Protein AF-A0A967SNT3-F1 (afdb_monomer_lite)

Sequence (147 aa):
MPDSDYGRRLPLAAQVLFGALLAGTALYVVPTLVLSGAIVTAVVAAVVWLGGTGALWYLYRRDLRWAARRLADERDAHRLYRTLIEHGAEAHVVVRSDGAVAYASPNLTALLGVDPDGLDERGGLIDLVRHADRRRALEAFARVRRS

pLDDT: mean 71.8, std 8.82, range [44.59, 85.88]

Structure (mmCIF, N/CA/C/O backbone):
data_AF-A0A967SNT3-F1
#
_entry.id   AF-A0A967SNT3-F1
#
loop_
_atom_site.group_PDB
_atom_site.id
_atom_site.type_symbol
_atom_site.label_atom_id
_atom_site.label_alt_id
_atom_site.label_comp_id
_atom_site.label_asym_id
_atom_site.label_entity_id
_atom_site.label_seq_id
_atom_site.pdbx_PDB_ins_code
_atom_site.Cartn_x
_atom_site.Cartn_y
_atom_site.Cartn_z
_atom_site.occupancy
_atom_site.B_iso_or_equiv
_atom_site.auth_seq_id
_atom_site.auth_comp_id
_atom_site.auth_asym_id
_atom_site.auth_atom_id
_atom_site.pdbx_PDB_model_num
ATOM 1 N N . MET A 1 1 ? 0.385 -17.904 3.698 1.00 44.62 1 MET A N 1
ATOM 2 C CA . MET A 1 1 ? -0.233 -17.921 2.354 1.00 44.62 1 MET A CA 1
ATOM 3 C C . MET A 1 1 ? 0.868 -17.560 1.360 1.00 44.62 1 MET A C 1
ATOM 5 O O . MET A 1 1 ? 1.606 -16.636 1.678 1.00 44.62 1 MET A O 1
ATOM 9 N N . PRO A 1 2 ? 1.093 -18.371 0.312 1.00 46.53 2 PRO A N 1
ATOM 10 C CA . PRO A 1 2 ? 2.393 -18.519 -0.347 1.00 46.53 2 PRO A CA 1
ATOM 11 C C . PRO A 1 2 ? 2.665 -17.479 -1.440 1.00 46.53 2 PRO A C 1
ATOM 13 O O . PRO A 1 2 ? 1.737 -16.916 -2.016 1.00 46.53 2 PRO A O 1
ATOM 16 N N . ASP A 1 3 ? 3.962 -17.294 -1.701 1.00 54.56 3 ASP A N 1
ATOM 17 C CA . ASP A 1 3 ? 4.591 -16.540 -2.788 1.00 54.56 3 ASP A CA 1
ATOM 18 C C . ASP A 1 3 ? 3.823 -16.596 -4.113 1.00 54.56 3 ASP A C 1
ATOM 20 O O . ASP A 1 3 ? 3.724 -17.642 -4.757 1.00 54.56 3 ASP A O 1
ATOM 24 N N . SER A 1 4 ? 3.361 -15.436 -4.577 1.00 49.38 4 SER A N 1
ATOM 25 C CA . SER A 1 4 ? 3.019 -15.225 -5.980 1.00 49.38 4 SER A CA 1
ATOM 26 C C . SER A 1 4 ? 4.153 -14.460 -6.657 1.00 49.38 4 SER A C 1
ATOM 28 O O . SER A 1 4 ? 4.062 -13.259 -6.920 1.00 49.38 4 SER A O 1
ATOM 30 N N . ASP A 1 5 ? 5.218 -15.202 -6.949 1.00 52.06 5 ASP A N 1
ATOM 31 C CA . ASP A 1 5 ? 6.308 -14.866 -7.866 1.00 52.06 5 ASP A CA 1
ATOM 32 C C . ASP A 1 5 ? 5.787 -14.833 -9.323 1.00 52.06 5 ASP A C 1
ATOM 34 O O . ASP A 1 5 ? 6.143 -15.632 -10.188 1.00 52.06 5 ASP A O 1
ATOM 38 N N . TYR A 1 6 ? 4.847 -13.919 -9.587 1.00 46.56 6 TYR A N 1
ATOM 39 C CA . TYR A 1 6 ? 4.248 -13.655 -10.901 1.00 46.56 6 TYR A CA 1
ATOM 40 C C . TYR A 1 6 ? 4.681 -12.282 -11.411 1.00 46.56 6 TYR A C 1
ATOM 42 O O . TYR A 1 6 ? 3.899 -11.434 -11.831 1.00 46.56 6 TYR A O 1
ATOM 50 N N . GLY A 1 7 ? 5.985 -12.060 -11.375 1.00 44.59 7 GLY A N 1
ATOM 51 C CA . GLY A 1 7 ? 6.622 -10.912 -11.987 1.00 44.59 7 GLY A CA 1
ATOM 52 C C . GLY A 1 7 ? 7.870 -11.377 -12.694 1.00 44.59 7 GLY A C 1
ATOM 53 O O . GLY A 1 7 ? 8.950 -10.915 -12.346 1.00 44.59 7 GLY A O 1
ATOM 54 N N . ARG A 1 8 ? 7.738 -12.291 -13.669 1.00 49.66 8 ARG A N 1
ATOM 55 C CA . ARG A 1 8 ? 8.843 -12.746 -14.526 1.00 49.66 8 ARG A CA 1
ATOM 56 C C . ARG A 1 8 ? 9.271 -11.607 -15.467 1.00 49.66 8 ARG A C 1
ATOM 58 O O . ARG A 1 8 ? 9.194 -11.701 -16.687 1.00 49.66 8 ARG A O 1
ATOM 65 N N . ARG A 1 9 ? 9.721 -10.500 -14.868 1.00 55.28 9 ARG A N 1
ATOM 66 C CA . ARG A 1 9 ? 10.696 -9.583 -15.435 1.00 55.28 9 ARG A CA 1
ATOM 67 C C . ARG A 1 9 ? 11.825 -10.492 -15.889 1.00 55.28 9 ARG A C 1
ATOM 69 O O . ARG A 1 9 ? 12.387 -11.216 -15.069 1.00 55.28 9 ARG A O 1
ATOM 76 N N . LEU A 1 10 ? 12.138 -10.501 -17.180 1.00 54.56 10 LEU A N 1
ATOM 77 C CA . LEU A 1 10 ? 13.438 -11.012 -17.597 1.00 54.56 10 LEU A CA 1
ATOM 78 C C . LEU A 1 10 ? 14.464 -10.311 -16.690 1.00 54.56 10 LEU A C 1
ATOM 80 O O . LEU A 1 10 ? 14.414 -9.078 -16.608 1.00 54.56 10 LEU A O 1
ATOM 84 N N . PRO A 1 11 ? 15.291 -11.053 -15.927 1.00 63.41 11 PRO A N 1
ATOM 85 C CA . PRO A 1 11 ? 16.209 -10.438 -14.979 1.00 63.41 11 PRO A CA 1
ATOM 86 C C . PRO A 1 11 ? 17.032 -9.395 -15.734 1.00 63.41 11 PRO A C 1
ATOM 88 O O . PRO A 1 11 ? 17.333 -9.599 -16.908 1.00 63.41 11 PRO A O 1
ATOM 91 N N . LEU A 1 12 ? 17.392 -8.272 -15.107 1.00 60.03 12 LEU A N 1
ATOM 92 C CA . LEU A 1 12 ? 18.217 -7.231 -15.749 1.00 60.03 12 LEU A CA 1
ATOM 93 C C . LEU A 1 12 ? 19.442 -7.835 -16.467 1.00 60.03 12 LEU A C 1
ATOM 95 O O . LEU A 1 12 ? 19.814 -7.392 -17.548 1.00 60.03 12 LEU A O 1
ATOM 99 N N . ALA A 1 13 ? 19.978 -8.931 -15.923 1.00 55.72 13 ALA A N 1
ATOM 100 C CA . ALA A 1 13 ? 20.997 -9.768 -16.545 1.00 55.72 13 ALA A CA 1
ATOM 101 C C . ALA A 1 13 ? 20.613 -10.317 -17.933 1.00 55.72 13 ALA A C 1
ATOM 103 O O . ALA A 1 13 ? 21.425 -10.248 -18.843 1.00 55.72 13 ALA A O 1
ATOM 104 N N . ALA A 1 14 ? 19.391 -10.815 -18.135 1.00 62.44 14 ALA A N 1
ATOM 105 C CA . ALA A 1 14 ? 18.908 -11.292 -19.431 1.00 62.44 14 ALA A CA 1
ATOM 106 C C . ALA A 1 14 ? 18.765 -10.155 -20.455 1.00 62.44 14 ALA A C 1
ATOM 108 O O . ALA A 1 14 ? 19.034 -10.368 -21.631 1.00 62.44 14 ALA A O 1
ATOM 109 N N . GLN A 1 15 ? 18.409 -8.940 -20.026 1.00 64.06 15 GLN A N 1
ATOM 110 C CA . GLN A 1 15 ? 18.361 -7.772 -20.916 1.00 64.06 15 GLN A CA 1
ATOM 111 C C . GLN A 1 15 ? 19.760 -7.312 -21.331 1.00 64.06 15 GLN A C 1
ATOM 113 O O . GLN A 1 15 ? 19.990 -7.018 -22.503 1.00 64.06 15 GLN A O 1
ATOM 118 N N . VAL A 1 16 ? 20.701 -7.292 -20.385 1.00 68.25 16 VAL A N 1
ATOM 119 C CA . VAL A 1 16 ? 22.103 -6.948 -20.648 1.00 68.25 16 VAL A CA 1
ATOM 120 C C . VAL A 1 16 ? 22.768 -8.020 -21.509 1.00 68.25 16 VAL A C 1
ATOM 122 O O . VAL A 1 16 ? 23.440 -7.678 -22.473 1.00 68.25 16 VAL A O 1
ATOM 12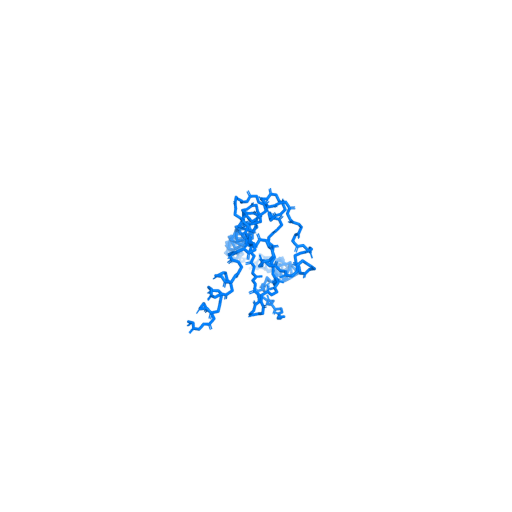5 N N . LEU A 1 17 ? 22.526 -9.304 -21.229 1.00 69.38 17 LEU A N 1
ATOM 126 C CA . LEU A 1 17 ? 23.016 -10.424 -22.037 1.00 69.38 17 LEU A CA 1
ATOM 127 C C . LEU A 1 17 ? 22.438 -10.390 -23.446 1.00 69.38 17 LEU A C 1
ATOM 129 O O . LEU A 1 17 ? 23.182 -10.572 -24.400 1.00 69.38 17 LEU A O 1
ATOM 133 N N . PHE A 1 18 ? 21.142 -10.114 -23.593 1.00 68.19 18 PHE A N 1
ATOM 134 C CA . PHE A 1 18 ? 20.519 -10.000 -24.905 1.00 68.19 18 PHE A CA 1
ATOM 135 C C . PHE A 1 18 ? 21.088 -8.808 -25.678 1.00 68.19 18 PHE A C 1
ATOM 137 O O . PHE A 1 18 ? 21.519 -8.985 -26.809 1.00 68.19 18 PHE A O 1
ATOM 144 N N . GLY A 1 19 ? 21.194 -7.628 -25.058 1.00 68.56 19 GLY A N 1
ATOM 145 C CA . GLY A 1 19 ? 21.819 -6.451 -25.668 1.00 68.56 19 GLY A CA 1
ATOM 146 C C . GLY A 1 19 ? 23.292 -6.663 -26.038 1.00 68.56 19 GLY A C 1
ATOM 147 O O . GLY A 1 19 ? 23.718 -6.236 -27.107 1.00 68.56 19 GLY A O 1
ATOM 148 N N . ALA A 1 20 ? 24.057 -7.366 -25.199 1.00 71.94 20 ALA A N 1
ATOM 149 C CA . ALA A 1 20 ? 25.466 -7.673 -25.435 1.00 71.94 20 ALA A CA 1
ATOM 150 C C . ALA A 1 20 ? 25.664 -8.729 -26.532 1.00 71.94 20 ALA A C 1
ATOM 152 O O . ALA A 1 20 ? 26.518 -8.551 -27.398 1.00 71.94 20 ALA A O 1
ATOM 153 N N . LEU A 1 21 ? 24.851 -9.793 -26.540 1.00 72.00 21 LEU A N 1
ATOM 154 C CA . LEU A 1 21 ? 24.840 -10.807 -27.599 1.00 72.00 21 LEU A CA 1
ATOM 155 C C . LEU A 1 21 ? 24.518 -10.149 -28.942 1.00 72.00 21 LEU A C 1
ATOM 157 O O . LEU A 1 21 ? 25.193 -10.373 -29.944 1.00 72.00 21 LEU A O 1
ATOM 161 N N . LEU A 1 22 ? 23.524 -9.267 -28.921 1.00 68.69 22 LEU A N 1
ATOM 162 C CA . LEU A 1 22 ? 23.089 -8.506 -30.067 1.00 68.69 22 LEU A CA 1
ATOM 163 C C . LEU A 1 22 ? 24.187 -7.553 -30.591 1.00 68.69 22 LEU A C 1
ATOM 165 O O . LEU A 1 22 ? 24.516 -7.580 -31.780 1.00 68.69 22 LEU A O 1
ATOM 169 N N . ALA A 1 23 ? 24.823 -6.774 -29.713 1.00 69.62 23 ALA A N 1
ATOM 170 C CA . ALA A 1 23 ? 25.942 -5.900 -30.071 1.00 69.62 23 ALA A CA 1
ATOM 171 C C . ALA A 1 23 ? 27.152 -6.685 -30.610 1.00 69.62 23 ALA A C 1
ATOM 173 O O . ALA A 1 23 ? 27.770 -6.271 -31.591 1.00 69.62 23 ALA A O 1
ATOM 174 N N . GLY A 1 24 ? 27.451 -7.848 -30.022 1.00 71.00 24 GLY A N 1
ATOM 175 C CA . GLY A 1 24 ? 28.510 -8.746 -30.485 1.00 71.00 24 GLY A CA 1
ATOM 176 C C . GLY A 1 24 ? 28.239 -9.297 -31.885 1.00 71.00 24 GLY A C 1
ATOM 177 O O . GLY A 1 24 ? 29.126 -9.276 -32.737 1.00 71.00 24 GLY A O 1
ATOM 178 N N . THR A 1 25 ? 26.999 -9.711 -32.169 1.00 66.19 25 THR A N 1
ATOM 179 C CA . THR A 1 25 ? 26.621 -10.159 -33.520 1.00 66.19 25 THR A CA 1
ATOM 180 C C . THR A 1 25 ? 26.709 -9.039 -34.556 1.00 66.19 25 THR A C 1
ATOM 182 O O . THR A 1 25 ? 27.189 -9.279 -35.661 1.00 66.19 25 THR A O 1
ATOM 185 N N . ALA A 1 26 ? 26.333 -7.804 -34.206 1.00 64.75 26 ALA A N 1
ATOM 186 C CA . ALA A 1 26 ? 26.452 -6.654 -35.102 1.00 64.75 26 ALA A CA 1
ATOM 187 C C . ALA A 1 26 ? 27.919 -6.307 -35.414 1.00 64.75 26 ALA A C 1
ATOM 189 O O . ALA A 1 26 ? 28.256 -6.045 -36.569 1.00 64.75 26 ALA A O 1
ATOM 190 N N . LEU A 1 27 ? 28.800 -6.370 -34.410 1.00 71.31 27 LEU A N 1
ATOM 191 C CA . LEU A 1 27 ? 30.231 -6.104 -34.574 1.00 71.31 27 LEU A CA 1
ATOM 192 C C . LEU A 1 27 ? 30.924 -7.148 -35.460 1.00 71.31 27 LEU A C 1
ATOM 194 O O . LEU A 1 27 ? 31.905 -6.825 -36.119 1.00 71.31 27 LEU A O 1
ATOM 198 N N . TYR A 1 28 ? 30.411 -8.379 -35.497 1.00 69.69 28 TYR A N 1
ATOM 199 C CA . TYR A 1 28 ? 30.964 -9.448 -36.327 1.00 69.69 28 TYR A CA 1
ATOM 200 C C . TYR A 1 28 ? 30.396 -9.447 -37.752 1.00 69.69 28 TYR A C 1
ATOM 202 O O . TYR A 1 28 ? 31.148 -9.502 -38.716 1.00 69.69 28 TYR A O 1
ATOM 210 N N . VAL A 1 29 ? 29.074 -9.345 -37.915 1.00 65.50 29 VAL A N 1
ATOM 211 C CA . VAL A 1 29 ? 28.412 -9.550 -39.217 1.00 65.50 29 VAL A CA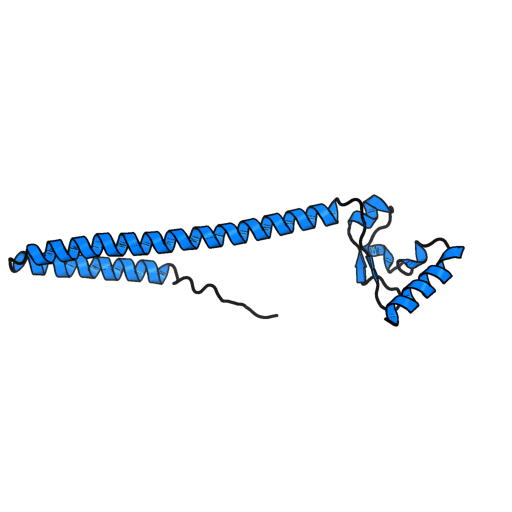 1
ATOM 212 C C . VAL A 1 29 ? 28.582 -8.352 -40.158 1.00 65.50 29 VAL A C 1
ATOM 214 O O . VAL A 1 29 ? 28.729 -8.532 -41.367 1.00 65.50 29 VAL A O 1
ATOM 217 N N . VAL A 1 30 ? 28.600 -7.125 -39.627 1.00 64.94 30 VAL A N 1
ATOM 218 C CA . VAL A 1 30 ? 28.671 -5.908 -40.453 1.00 64.94 30 VAL A CA 1
ATOM 219 C C . VAL A 1 30 ? 30.025 -5.768 -41.166 1.00 64.94 30 VAL A C 1
ATOM 221 O O . VAL A 1 30 ? 30.012 -5.573 -42.383 1.00 64.94 30 VAL A O 1
ATOM 224 N N . PRO A 1 31 ? 31.191 -5.928 -40.506 1.00 64.12 31 PRO A N 1
ATOM 225 C CA . PRO A 1 31 ? 32.480 -5.855 -41.195 1.00 64.12 31 PRO A CA 1
ATOM 226 C C . PRO A 1 31 ? 32.661 -6.960 -42.240 1.00 64.12 31 PRO A C 1
ATOM 228 O O . PRO A 1 31 ? 33.184 -6.694 -43.321 1.00 64.12 31 PRO A O 1
ATOM 231 N N . THR A 1 32 ? 32.186 -8.179 -41.957 1.00 65.31 32 THR A N 1
ATOM 232 C CA . THR A 1 32 ? 32.271 -9.312 -42.892 1.00 65.31 32 THR A CA 1
ATOM 233 C C . THR A 1 32 ? 31.435 -9.071 -44.151 1.00 65.31 32 THR A C 1
ATOM 235 O O . THR A 1 32 ? 31.902 -9.336 -45.258 1.00 65.31 32 THR A O 1
ATOM 238 N N . LEU A 1 33 ? 30.236 -8.495 -44.013 1.00 64.56 33 LEU A N 1
ATOM 239 C CA . LEU A 1 33 ? 29.391 -8.124 -45.153 1.00 64.56 33 LEU A CA 1
ATOM 240 C C . LEU A 1 33 ? 29.983 -6.965 -45.970 1.00 64.56 33 LEU A C 1
ATOM 242 O O . LEU A 1 33 ? 29.937 -6.999 -47.201 1.00 64.56 33 LEU A O 1
ATOM 246 N N . VAL A 1 34 ? 30.595 -5.976 -45.313 1.00 62.50 34 VAL A N 1
ATOM 247 C CA . VAL A 1 34 ? 31.261 -4.844 -45.982 1.00 62.50 34 VAL A CA 1
ATOM 248 C C . VAL A 1 34 ? 32.492 -5.300 -46.772 1.00 62.50 34 VAL A C 1
ATOM 250 O O . VAL A 1 34 ? 32.649 -4.885 -47.919 1.00 62.50 34 VAL A O 1
ATOM 253 N N . LEU A 1 35 ? 33.315 -6.206 -46.227 1.00 66.31 35 LEU A N 1
ATOM 254 C CA . LEU A 1 35 ? 34.474 -6.769 -46.941 1.00 66.31 35 LEU A CA 1
ATOM 255 C C . LEU A 1 35 ? 34.078 -7.579 -48.187 1.00 66.31 35 LEU A C 1
ATOM 257 O O . LEU A 1 35 ? 34.848 -7.646 -49.140 1.00 66.31 35 LEU A O 1
ATOM 261 N N . SER A 1 36 ? 32.881 -8.174 -48.194 1.00 71.50 36 SER A N 1
ATOM 262 C CA . SER A 1 36 ? 32.350 -8.945 -49.329 1.00 71.50 36 SER A CA 1
ATOM 263 C C . SER A 1 36 ? 31.704 -8.095 -50.438 1.00 71.50 36 SER A C 1
ATOM 265 O O . SER A 1 36 ? 31.235 -8.642 -51.433 1.00 71.50 36 SER A O 1
ATOM 267 N N . GLY A 1 37 ? 31.656 -6.763 -50.286 1.00 61.66 37 GLY A N 1
ATOM 268 C CA . GLY A 1 37 ? 31.012 -5.848 -51.240 1.00 61.66 37 GLY A CA 1
ATOM 269 C C . GLY A 1 37 ? 29.484 -5.739 -51.101 1.00 61.66 37 GLY A C 1
ATOM 270 O O . GLY A 1 37 ? 28.835 -5.069 -51.902 1.00 61.66 37 GLY A O 1
ATOM 271 N N . ALA A 1 38 ? 28.884 -6.342 -50.070 1.00 71.00 38 ALA A N 1
ATOM 272 C CA . ALA A 1 38 ? 27.434 -6.436 -49.887 1.00 71.00 38 ALA A CA 1
ATOM 273 C C . ALA A 1 38 ? 26.854 -5.281 -49.037 1.00 71.00 38 ALA A C 1
ATOM 275 O O . ALA A 1 38 ? 26.138 -5.485 -48.051 1.00 71.00 38 ALA A O 1
ATOM 276 N N . ILE A 1 39 ? 27.142 -4.037 -49.428 1.00 70.00 39 ILE A N 1
ATOM 277 C CA . ILE A 1 39 ? 26.765 -2.816 -48.684 1.00 70.00 39 ILE A CA 1
ATOM 278 C C . ILE A 1 39 ? 25.247 -2.736 -48.448 1.00 70.00 39 ILE A C 1
ATOM 280 O O . ILE A 1 39 ? 24.803 -2.373 -47.359 1.00 70.00 39 ILE A O 1
ATOM 284 N N . VAL A 1 40 ? 24.439 -3.150 -49.429 1.00 69.06 40 VAL A N 1
ATOM 285 C CA . VAL A 1 40 ? 22.970 -3.122 -49.330 1.00 69.06 40 VAL A CA 1
ATOM 286 C C . VAL A 1 40 ? 22.464 -4.008 -48.185 1.00 69.06 40 VAL A C 1
ATOM 288 O O . VAL A 1 40 ? 21.603 -3.584 -47.418 1.00 69.06 40 VAL A O 1
ATOM 291 N N . THR A 1 41 ? 23.036 -5.201 -47.993 1.00 68.06 41 THR A N 1
ATOM 292 C CA . THR A 1 41 ? 22.637 -6.085 -46.882 1.00 68.06 41 THR A CA 1
ATOM 293 C C . THR A 1 41 ? 23.034 -5.540 -45.515 1.00 68.06 41 THR A C 1
ATOM 295 O O . THR A 1 41 ? 22.267 -5.678 -44.564 1.00 68.06 41 THR A O 1
ATOM 298 N N . ALA A 1 42 ? 24.179 -4.857 -45.416 1.00 73.69 42 ALA A N 1
ATOM 299 C CA . ALA A 1 42 ? 24.611 -4.227 -44.172 1.00 73.69 42 ALA A CA 1
ATOM 300 C C . ALA A 1 42 ? 23.674 -3.074 -43.770 1.00 73.69 42 ALA A C 1
ATOM 302 O O . ALA A 1 42 ? 23.299 -2.958 -42.603 1.00 73.69 42 ALA A O 1
ATOM 303 N N . VAL A 1 43 ? 23.233 -2.266 -44.740 1.00 76.94 43 VAL A N 1
ATOM 304 C CA . VAL A 1 43 ? 22.280 -1.170 -44.506 1.00 76.94 43 VAL A CA 1
ATOM 305 C C . VAL A 1 43 ? 20.907 -1.708 -44.102 1.00 76.94 43 VAL A C 1
ATOM 307 O O . VAL A 1 43 ? 20.332 -1.235 -43.124 1.00 76.94 43 VAL A O 1
ATOM 310 N N . VAL A 1 44 ? 20.395 -2.730 -44.796 1.00 73.94 44 VAL A N 1
ATOM 311 C CA . VAL A 1 44 ? 19.102 -3.352 -44.457 1.00 73.94 44 VAL A CA 1
ATOM 312 C C . VAL A 1 44 ? 19.143 -3.970 -43.060 1.00 73.94 44 VAL A C 1
ATOM 314 O O . VAL A 1 44 ? 18.222 -3.751 -42.274 1.00 73.94 44 VAL A O 1
ATOM 317 N N . ALA A 1 45 ? 20.228 -4.667 -42.710 1.00 71.94 45 ALA A N 1
ATOM 318 C CA . ALA A 1 45 ? 20.419 -5.185 -41.362 1.00 71.94 45 ALA A CA 1
ATOM 319 C C . ALA A 1 45 ? 20.400 -4.043 -40.336 1.00 71.94 45 ALA A C 1
ATOM 321 O O . ALA A 1 45 ? 19.604 -4.092 -39.403 1.00 71.94 45 ALA A O 1
ATOM 322 N N . ALA A 1 46 ? 21.190 -2.983 -40.530 1.00 75.56 46 ALA A N 1
ATOM 323 C CA . ALA A 1 46 ? 21.250 -1.850 -39.605 1.00 75.56 46 ALA A CA 1
ATOM 324 C C . ALA A 1 46 ? 19.881 -1.180 -39.377 1.00 75.56 46 ALA A C 1
ATOM 326 O O . ALA A 1 46 ? 19.545 -0.838 -38.244 1.00 75.56 46 ALA A O 1
ATOM 327 N N . VAL A 1 47 ? 19.064 -1.041 -40.425 1.00 79.44 47 VAL A N 1
ATOM 328 C CA . VAL A 1 47 ? 17.710 -0.469 -40.329 1.00 79.44 47 VAL A CA 1
ATOM 329 C C . VAL A 1 47 ? 16.767 -1.381 -39.544 1.00 79.44 47 VAL A C 1
ATOM 331 O O . VAL A 1 47 ? 16.072 -0.910 -38.642 1.00 79.44 47 VAL A O 1
ATOM 334 N N . VAL A 1 48 ? 16.769 -2.687 -39.832 1.00 77.75 48 VAL A N 1
ATOM 335 C CA . VAL A 1 48 ? 15.981 -3.677 -39.074 1.00 77.75 48 VAL A CA 1
ATOM 336 C C . VAL A 1 48 ? 16.406 -3.687 -37.604 1.00 77.75 48 VAL A C 1
ATOM 338 O O . VAL A 1 48 ? 15.568 -3.771 -36.708 1.00 77.75 48 VAL A O 1
ATOM 341 N N . TRP A 1 49 ? 17.699 -3.517 -37.350 1.00 75.94 49 TRP A N 1
ATOM 342 C CA . TRP A 1 49 ? 18.291 -3.449 -36.023 1.00 75.94 49 TRP A CA 1
ATOM 343 C C . TRP A 1 49 ? 17.879 -2.213 -35.224 1.00 75.94 49 TRP A C 1
ATOM 345 O O . TRP A 1 49 ? 17.417 -2.347 -34.086 1.00 75.94 49 TRP A O 1
ATOM 355 N N . LEU A 1 50 ? 17.999 -1.019 -35.810 1.00 78.19 50 LEU A N 1
ATOM 356 C CA . LEU A 1 50 ? 17.561 0.232 -35.183 1.00 78.19 50 LEU A CA 1
ATOM 357 C C . LEU A 1 50 ? 16.048 0.231 -34.929 1.00 78.19 50 LEU A C 1
ATOM 359 O O . LEU A 1 50 ? 15.596 0.649 -33.863 1.00 78.19 50 LEU A O 1
ATOM 363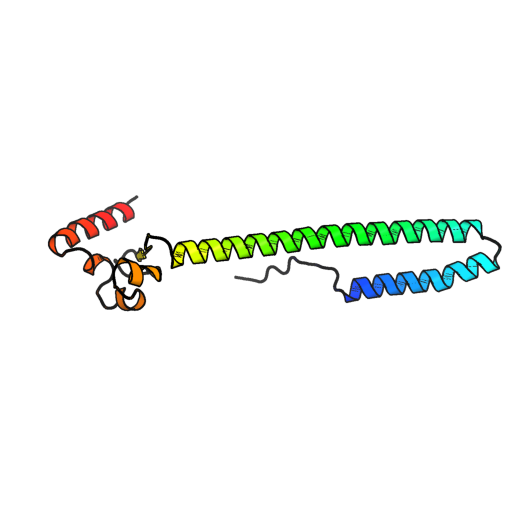 N N . GLY A 1 51 ? 15.265 -0.288 -35.878 1.00 78.81 51 GLY A N 1
ATOM 364 C CA . GLY A 1 51 ? 13.816 -0.419 -35.732 1.00 78.81 51 GLY A CA 1
ATOM 365 C C . GLY A 1 51 ? 13.421 -1.417 -34.641 1.00 78.81 51 GLY A C 1
ATOM 366 O O . GLY A 1 51 ? 12.594 -1.107 -33.784 1.00 78.81 51 GLY A O 1
ATOM 367 N N . GLY A 1 52 ? 14.043 -2.599 -34.630 1.00 76.44 52 GLY A N 1
ATOM 368 C CA . GLY A 1 52 ? 13.742 -3.673 -33.682 1.00 76.44 52 GLY A CA 1
ATOM 369 C C . GLY A 1 52 ? 14.095 -3.314 -32.240 1.00 76.44 52 GLY A C 1
ATOM 370 O O . GLY A 1 52 ? 13.281 -3.510 -31.338 1.00 76.44 52 GLY A O 1
ATOM 371 N N . THR A 1 53 ? 15.269 -2.720 -32.014 1.00 76.06 53 THR A N 1
ATOM 372 C CA . THR A 1 53 ? 15.695 -2.264 -30.678 1.00 76.06 53 THR A CA 1
ATOM 373 C C . THR A 1 53 ? 14.828 -1.121 -30.154 1.00 76.06 53 THR A C 1
ATOM 375 O O . THR A 1 53 ? 14.423 -1.145 -28.989 1.00 76.06 53 THR A O 1
ATOM 378 N N . GLY A 1 54 ? 14.4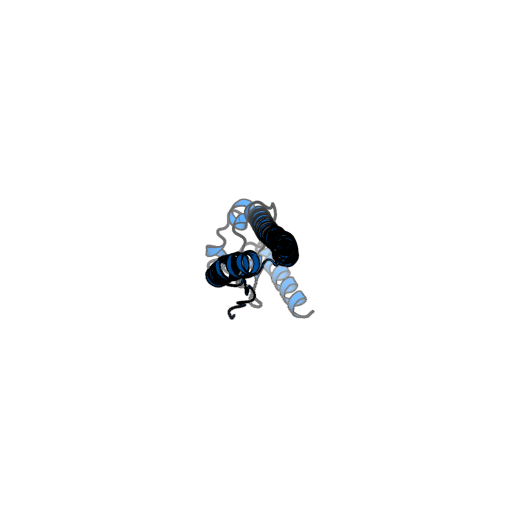56 -0.167 -31.013 1.00 76.94 54 GLY A N 1
ATOM 379 C CA . GLY A 1 54 ? 13.529 0.909 -30.663 1.00 76.94 54 GLY A CA 1
ATOM 380 C C . GLY A 1 54 ? 12.135 0.398 -30.287 1.00 76.94 54 GLY A C 1
ATOM 381 O O . GLY A 1 54 ? 11.574 0.819 -29.272 1.00 76.94 54 GLY A O 1
ATOM 382 N N . ALA A 1 55 ? 11.594 -0.555 -31.053 1.00 75.88 55 ALA A N 1
ATOM 383 C CA . ALA A 1 55 ? 10.294 -1.165 -30.778 1.00 75.88 55 ALA A CA 1
ATOM 384 C C . ALA A 1 55 ? 10.297 -1.961 -29.463 1.00 75.88 55 ALA A C 1
ATOM 386 O O . ALA A 1 55 ? 9.387 -1.806 -28.645 1.00 75.88 55 ALA A O 1
ATOM 387 N N . LEU A 1 56 ? 11.346 -2.751 -29.211 1.00 73.00 56 LEU A N 1
ATOM 388 C CA . LEU A 1 56 ? 11.487 -3.516 -27.971 1.00 73.00 56 LEU A CA 1
ATOM 389 C C . LEU A 1 56 ? 11.584 -2.590 -26.748 1.00 73.00 56 LEU A C 1
ATOM 391 O O . LEU A 1 56 ? 10.931 -2.820 -25.730 1.00 73.00 56 LEU A O 1
ATOM 395 N N . TRP A 1 57 ? 12.351 -1.503 -26.864 1.00 77.25 57 TRP A N 1
ATOM 396 C CA . TRP A 1 57 ? 12.505 -0.515 -25.798 1.00 77.25 57 TRP A CA 1
ATOM 397 C C . TRP A 1 57 ? 11.212 0.262 -25.527 1.00 77.25 57 TRP A C 1
ATOM 399 O O . TRP A 1 57 ? 10.868 0.517 -24.371 1.00 77.25 57 TRP A O 1
ATOM 409 N N . TYR A 1 58 ? 10.450 0.594 -26.573 1.00 78.81 58 TYR A N 1
ATOM 410 C CA . TYR A 1 58 ? 9.138 1.226 -26.442 1.00 78.81 58 TYR A CA 1
ATOM 411 C C . TYR A 1 58 ? 8.145 0.331 -25.688 1.00 78.81 58 TYR A C 1
ATOM 413 O O . TYR A 1 58 ? 7.482 0.796 -24.755 1.00 78.81 58 TYR A O 1
ATOM 421 N N . LEU A 1 59 ? 8.077 -0.956 -26.045 1.00 76.62 59 LEU A N 1
ATOM 422 C CA . LEU A 1 59 ? 7.207 -1.924 -25.374 1.00 76.62 59 LEU A CA 1
ATOM 423 C C . LEU A 1 59 ? 7.615 -2.124 -23.909 1.00 76.62 59 LEU A C 1
ATOM 425 O O . LEU A 1 59 ? 6.758 -2.073 -23.027 1.00 76.62 59 LEU A O 1
ATOM 429 N N . TYR A 1 60 ? 8.917 -2.228 -23.632 1.00 76.81 60 TYR A N 1
ATOM 430 C CA . TYR A 1 60 ? 9.436 -2.325 -22.267 1.00 76.81 60 TYR A CA 1
ATOM 431 C C . TYR A 1 60 ? 9.086 -1.097 -21.412 1.00 76.81 60 TYR A C 1
ATOM 433 O O . TYR A 1 60 ? 8.608 -1.211 -20.282 1.00 76.81 60 TYR A O 1
ATOM 441 N N . ARG A 1 61 ? 9.266 0.109 -21.961 1.00 75.06 61 ARG A N 1
ATOM 442 C CA . ARG A 1 61 ? 8.971 1.364 -21.257 1.00 75.06 61 ARG A CA 1
ATOM 443 C C . ARG A 1 61 ? 7.483 1.532 -20.969 1.00 75.06 61 ARG A C 1
ATOM 445 O O . ARG A 1 61 ? 7.122 2.104 -19.939 1.00 75.06 61 ARG A O 1
ATOM 452 N N . ARG A 1 62 ? 6.621 1.072 -21.881 1.00 74.94 62 ARG A N 1
ATOM 453 C CA . ARG A 1 62 ? 5.169 1.098 -21.695 1.00 74.94 62 ARG A CA 1
ATOM 454 C C . ARG A 1 62 ? 4.785 0.247 -20.487 1.00 74.94 62 ARG A C 1
ATOM 456 O O . ARG A 1 62 ? 4.046 0.745 -19.647 1.00 74.94 62 ARG A O 1
ATOM 463 N N . ASP A 1 63 ? 5.337 -0.954 -20.356 1.00 75.44 63 ASP A N 1
ATOM 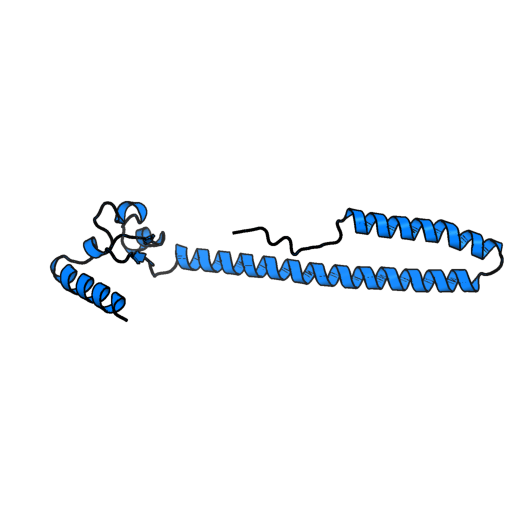464 C CA . ASP A 1 63 ? 4.988 -1.890 -19.282 1.00 75.44 63 ASP A CA 1
ATOM 465 C C . ASP A 1 63 ? 5.368 -1.380 -17.880 1.00 75.44 63 ASP A C 1
ATOM 467 O O . ASP A 1 63 ? 4.557 -1.382 -16.951 1.00 75.44 63 ASP A O 1
ATOM 471 N N . LEU A 1 64 ? 6.560 -0.785 -17.751 1.00 73.31 64 LEU A N 1
ATOM 472 C CA . LEU A 1 64 ? 7.013 -0.187 -16.489 1.00 73.31 64 LEU A CA 1
ATOM 473 C C . LEU A 1 64 ? 6.090 0.930 -15.984 1.00 73.31 64 LEU A C 1
ATOM 475 O O . LEU A 1 64 ? 5.902 1.083 -14.776 1.00 73.31 64 LEU A O 1
ATOM 479 N N . ARG A 1 65 ? 5.488 1.702 -16.894 1.00 70.19 65 ARG A N 1
ATOM 480 C CA . ARG A 1 65 ? 4.559 2.778 -16.521 1.00 70.19 65 ARG A CA 1
ATOM 481 C C . ARG A 1 65 ? 3.252 2.235 -15.948 1.00 70.19 65 ARG A C 1
ATOM 483 O O . ARG A 1 65 ? 2.702 2.861 -15.047 1.00 70.19 65 ARG A O 1
ATOM 490 N N . TRP A 1 66 ? 2.768 1.088 -16.425 1.00 72.00 66 TRP A N 1
ATOM 491 C CA . TRP A 1 66 ? 1.555 0.459 -15.890 1.00 72.00 66 TRP A CA 1
ATOM 492 C C . TRP A 1 66 ? 1.794 -0.139 -14.507 1.00 72.00 66 TRP A C 1
ATOM 494 O O . TRP A 1 66 ? 0.978 0.057 -13.609 1.00 72.00 66 TRP A O 1
ATOM 504 N N . ALA A 1 67 ? 2.937 -0.798 -14.309 1.00 78.94 67 ALA A N 1
ATOM 505 C CA . ALA A 1 67 ? 3.304 -1.359 -13.013 1.00 78.94 67 ALA A CA 1
ATOM 506 C C . ALA A 1 67 ? 3.485 -0.271 -11.942 1.00 78.94 67 ALA A C 1
ATOM 508 O O . ALA A 1 67 ? 2.996 -0.414 -10.823 1.00 78.94 67 ALA A O 1
ATOM 509 N N . ALA A 1 68 ? 4.139 0.842 -12.292 1.00 77.38 68 ALA A N 1
ATOM 510 C CA . ALA A 1 68 ? 4.324 1.963 -11.375 1.00 77.38 68 ALA A CA 1
ATOM 511 C C . ALA A 1 68 ? 2.993 2.622 -10.977 1.00 77.38 68 ALA A C 1
ATOM 513 O O . ALA A 1 68 ? 2.831 2.992 -9.818 1.00 77.38 68 ALA A O 1
ATOM 514 N N . ARG A 1 69 ? 2.036 2.730 -11.911 1.00 76.44 69 ARG A N 1
ATOM 515 C CA . ARG A 1 69 ? 0.691 3.249 -11.618 1.00 76.44 69 ARG A CA 1
ATOM 516 C C . ARG A 1 69 ? -0.081 2.339 -10.669 1.00 76.44 69 ARG A C 1
ATOM 518 O O . ARG A 1 69 ? -0.565 2.834 -9.665 1.00 76.44 69 ARG A O 1
ATOM 525 N N . ARG A 1 70 ? -0.094 1.020 -10.905 1.00 74.94 70 ARG A N 1
ATOM 526 C CA . ARG A 1 70 ? -0.763 0.065 -9.998 1.00 74.94 70 ARG A CA 1
ATOM 527 C C . ARG A 1 70 ? -0.235 0.150 -8.565 1.00 74.94 70 ARG A C 1
ATOM 529 O O . ARG A 1 70 ? -1.019 0.202 -7.629 1.00 74.94 70 ARG A O 1
ATOM 536 N N . LEU A 1 71 ? 1.086 0.231 -8.403 1.00 78.19 71 LEU A N 1
ATOM 537 C CA . LEU A 1 71 ? 1.716 0.370 -7.086 1.00 78.19 71 LEU A CA 1
ATOM 538 C C . LEU A 1 71 ? 1.416 1.716 -6.412 1.00 78.19 71 LEU A C 1
ATOM 540 O O . LEU A 1 71 ? 1.368 1.781 -5.187 1.00 78.19 71 LEU A O 1
ATOM 544 N N . ALA A 1 72 ? 1.269 2.795 -7.184 1.00 79.94 72 ALA A N 1
ATOM 545 C CA . ALA A 1 72 ? 0.879 4.096 -6.649 1.00 79.94 72 ALA A CA 1
ATOM 546 C C . ALA A 1 72 ? -0.590 4.085 -6.201 1.00 79.94 72 ALA A C 1
ATOM 548 O O . ALA A 1 72 ? -0.863 4.438 -5.057 1.00 79.94 72 ALA A O 1
ATOM 549 N N . ASP A 1 73 ? -1.490 3.569 -7.041 1.00 79.88 73 ASP A N 1
ATOM 550 C CA . ASP A 1 73 ? -2.920 3.452 -6.741 1.00 79.88 73 ASP A CA 1
ATOM 551 C C . ASP A 1 73 ? -3.163 2.589 -5.489 1.00 79.88 73 ASP A C 1
ATOM 553 O O . ASP A 1 73 ? -3.931 2.972 -4.609 1.00 79.88 73 ASP A O 1
ATOM 557 N N . GLU A 1 74 ? -2.458 1.459 -5.347 1.00 78.94 74 GLU A N 1
ATOM 558 C CA . GLU A 1 74 ? -2.538 0.611 -4.147 1.00 78.94 74 GLU A CA 1
ATOM 559 C C . GLU A 1 74 ? -2.069 1.335 -2.880 1.00 78.94 74 GLU A C 1
ATOM 561 O O . GLU A 1 74 ? -2.684 1.193 -1.821 1.00 78.94 74 GLU A O 1
ATOM 566 N N . ARG A 1 75 ? -0.987 2.120 -2.970 1.00 78.25 75 ARG A N 1
ATOM 567 C CA . ARG A 1 75 ? -0.449 2.884 -1.834 1.00 78.25 75 ARG A CA 1
ATOM 568 C C . ARG A 1 75 ? -1.368 4.024 -1.432 1.00 78.25 75 ARG A C 1
ATOM 570 O O . ARG A 1 75 ? -1.546 4.248 -0.236 1.00 78.25 75 ARG A O 1
ATOM 577 N N . ASP A 1 76 ? -1.938 4.728 -2.399 1.00 77.75 76 ASP A N 1
ATOM 578 C CA . ASP A 1 76 ? -2.852 5.834 -2.142 1.00 77.75 76 ASP A CA 1
ATOM 579 C C . ASP A 1 76 ? -4.183 5.320 -1.589 1.00 77.75 76 ASP A C 1
ATOM 581 O O . ASP A 1 76 ? -4.679 5.873 -0.608 1.00 77.75 76 ASP A O 1
ATOM 585 N N . ALA A 1 77 ? -4.693 4.191 -2.095 1.00 74.62 77 ALA A N 1
ATOM 586 C CA . ALA A 1 77 ? -5.837 3.503 -1.505 1.00 74.62 77 ALA A CA 1
ATOM 587 C C . ALA A 1 77 ? -5.549 3.055 -0.064 1.00 74.62 77 ALA A C 1
ATOM 589 O O . ALA A 1 77 ? -6.352 3.328 0.823 1.00 74.62 77 ALA A O 1
ATOM 590 N N . HIS A 1 78 ? -4.394 2.435 0.211 1.00 72.75 78 HIS A N 1
ATOM 591 C CA . HIS A 1 78 ? -4.020 2.032 1.574 1.00 72.75 78 HIS A CA 1
ATOM 592 C C . HIS A 1 78 ? -3.884 3.220 2.526 1.00 72.75 78 HIS A C 1
ATOM 594 O O . HIS A 1 78 ? -4.323 3.140 3.670 1.00 72.75 78 HIS A O 1
ATOM 600 N N . ARG A 1 79 ? -3.279 4.323 2.074 1.00 73.38 79 ARG A N 1
ATOM 601 C CA . ARG A 1 79 ? -3.163 5.550 2.870 1.00 73.38 79 ARG A CA 1
ATOM 602 C C . ARG A 1 79 ? -4.525 6.156 3.142 1.00 73.38 79 ARG A C 1
ATOM 604 O O . ARG A 1 79 ? -4.791 6.493 4.285 1.00 73.38 79 ARG A O 1
ATOM 611 N N . LEU A 1 80 ? -5.389 6.239 2.134 1.00 72.38 80 LEU A N 1
ATOM 612 C CA . LEU A 1 80 ? -6.748 6.738 2.296 1.00 72.38 80 LEU A CA 1
ATOM 613 C C . LEU A 1 80 ? -7.547 5.856 3.259 1.00 72.38 80 LEU A C 1
ATOM 615 O O . LEU A 1 80 ? -8.160 6.388 4.174 1.00 72.38 80 LEU A O 1
ATOM 619 N N . TYR A 1 81 ? -7.486 4.528 3.125 1.00 67.12 81 TYR A N 1
ATOM 620 C CA . TYR A 1 81 ? -8.109 3.598 4.072 1.00 67.12 81 TYR A CA 1
ATOM 621 C C . TYR A 1 81 ? -7.572 3.786 5.487 1.00 67.12 81 TYR A C 1
ATOM 623 O O . TYR A 1 81 ? -8.352 3.879 6.430 1.00 67.12 81 TYR A O 1
ATOM 631 N N . ARG A 1 82 ? -6.250 3.890 5.641 1.00 67.94 82 ARG A N 1
ATOM 632 C CA . ARG A 1 82 ? -5.614 4.114 6.937 1.00 67.94 82 ARG A CA 1
ATOM 633 C C . ARG A 1 82 ? -6.045 5.445 7.545 1.00 67.94 82 ARG A C 1
ATOM 635 O O . ARG A 1 82 ? -6.454 5.467 8.693 1.00 67.94 82 ARG A O 1
ATOM 642 N N . THR A 1 83 ? -6.052 6.530 6.777 1.00 70.25 83 THR A N 1
ATOM 643 C CA . THR A 1 83 ? -6.528 7.839 7.238 1.00 70.25 83 THR A CA 1
ATOM 644 C C . THR A 1 83 ? -8.022 7.826 7.553 1.00 70.25 83 THR A C 1
ATOM 646 O O . THR A 1 83 ? -8.414 8.400 8.554 1.00 70.25 83 THR A O 1
ATOM 649 N N . LEU A 1 84 ? -8.864 7.155 6.767 1.00 66.00 84 LEU A N 1
ATOM 650 C CA . LEU A 1 84 ? -10.298 7.050 7.052 1.00 66.00 84 LEU A CA 1
ATOM 651 C C . LEU A 1 84 ? -10.582 6.210 8.302 1.00 66.00 84 LEU A C 1
ATOM 653 O O . LEU A 1 84 ? -11.480 6.551 9.058 1.00 66.00 84 LEU A O 1
ATOM 657 N N . ILE A 1 85 ? -9.818 5.148 8.556 1.00 64.69 85 ILE A N 1
ATOM 658 C CA . ILE A 1 85 ? -9.994 4.299 9.746 1.00 64.69 85 ILE A CA 1
ATOM 659 C C . ILE A 1 85 ? -9.384 4.956 10.998 1.00 64.69 85 ILE A C 1
ATOM 661 O O . ILE A 1 85 ? -9.970 4.870 12.074 1.00 64.69 85 ILE A O 1
ATOM 665 N N . GLU A 1 86 ? -8.235 5.628 10.861 1.00 65.38 86 GLU A N 1
ATOM 666 C CA . GLU A 1 86 ? -7.507 6.315 11.945 1.00 65.38 86 GLU A CA 1
ATOM 667 C C . GLU A 1 86 ? -7.916 7.787 12.134 1.00 65.38 86 GLU A C 1
ATOM 669 O O . GLU A 1 86 ? -7.462 8.434 13.064 1.00 65.38 86 GLU A O 1
ATOM 674 N N . HIS A 1 87 ? -8.745 8.386 11.278 1.00 61.72 87 HIS A N 1
ATOM 675 C CA . HIS A 1 87 ? -9.257 9.762 11.467 1.00 61.72 87 HIS A CA 1
ATOM 676 C C . HIS A 1 87 ? -10.756 9.895 11.160 1.00 61.72 87 HIS A C 1
ATOM 678 O O . HIS A 1 87 ? -11.309 10.991 11.247 1.00 61.72 87 HIS A O 1
ATOM 684 N N . GLY A 1 88 ? -11.435 8.802 10.809 1.00 60.69 88 GLY A N 1
ATOM 685 C CA . GLY A 1 88 ? -12.879 8.794 10.608 1.00 60.69 88 GLY A CA 1
ATOM 686 C C . GLY A 1 88 ? -13.633 9.048 11.908 1.00 60.69 88 GLY A C 1
ATOM 687 O O . GLY A 1 88 ? -13.200 8.637 12.986 1.00 60.69 88 GLY A O 1
ATOM 688 N N . ALA A 1 89 ? -14.790 9.700 11.788 1.00 61.56 89 ALA A N 1
ATOM 689 C CA . ALA A 1 89 ? -15.707 9.981 12.894 1.00 61.56 89 ALA A CA 1
ATOM 690 C C . ALA A 1 89 ? -16.471 8.734 13.394 1.00 61.56 89 ALA A C 1
ATOM 692 O O . ALA A 1 89 ? -17.367 8.851 14.227 1.00 61.56 89 ALA A O 1
ATOM 693 N N . GLU A 1 90 ? -16.125 7.547 12.891 1.00 68.88 90 GLU A N 1
ATOM 694 C CA . GLU A 1 90 ? -16.740 6.271 13.241 1.00 68.88 90 GLU A CA 1
ATOM 695 C C . GLU A 1 90 ? -15.681 5.316 13.802 1.00 68.88 90 GLU A C 1
ATOM 697 O O . GLU A 1 90 ? -14.589 5.172 13.250 1.00 68.88 90 GLU A O 1
ATOM 702 N N . ALA A 1 91 ? -16.008 4.646 14.907 1.00 72.44 91 ALA A N 1
ATOM 703 C CA . ALA A 1 91 ? -15.193 3.571 15.457 1.00 72.44 91 ALA A CA 1
ATOM 704 C C . ALA A 1 91 ? -15.785 2.217 15.054 1.00 72.44 91 ALA A C 1
ATOM 706 O O . ALA A 1 91 ? -16.975 1.963 15.251 1.00 72.44 91 ALA A O 1
ATOM 707 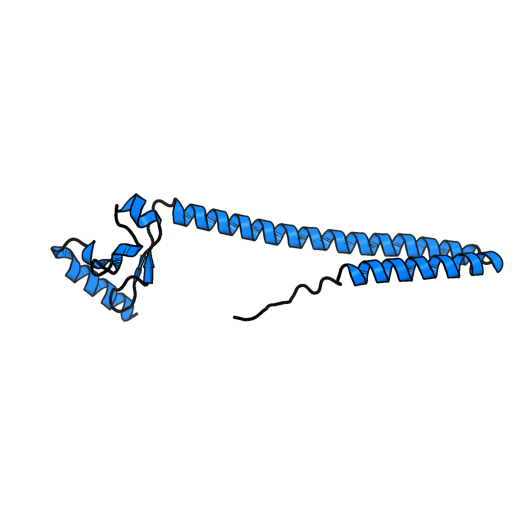N N . HIS A 1 92 ? -14.940 1.325 14.539 1.00 74.81 92 HIS A N 1
ATOM 708 C CA . HIS A 1 92 ? -15.324 -0.050 14.228 1.00 74.81 92 HIS A CA 1
ATOM 709 C C . HIS A 1 92 ? -14.824 -0.995 15.316 1.00 74.81 92 HIS A C 1
ATOM 711 O O . HIS A 1 92 ? -13.643 -0.978 15.662 1.00 74.81 92 HIS A O 1
ATOM 717 N N . VAL A 1 93 ? -15.719 -1.844 15.819 1.00 80.06 93 VAL A N 1
ATOM 718 C CA . VAL A 1 93 ? -15.386 -2.928 16.745 1.00 80.06 93 VAL A CA 1
ATOM 719 C C . VAL A 1 93 ? -15.947 -4.223 16.177 1.00 80.06 93 VAL A C 1
ATOM 721 O O . VAL A 1 93 ? -17.148 -4.341 15.936 1.00 80.06 93 VAL A O 1
ATOM 724 N N . VAL A 1 94 ? -15.072 -5.193 15.944 1.00 80.62 94 VAL A N 1
ATOM 725 C CA . VAL A 1 94 ? -15.437 -6.559 15.580 1.00 80.62 94 VAL A CA 1
ATOM 726 C C . VAL A 1 94 ? -15.527 -7.359 16.866 1.00 80.62 94 VAL A C 1
ATOM 728 O O . VAL A 1 94 ? -14.579 -7.393 17.648 1.00 80.62 94 VAL A O 1
ATOM 731 N N . VAL A 1 95 ? -16.662 -8.014 17.076 1.00 78.62 95 VAL A N 1
ATOM 732 C CA . VAL A 1 95 ? -16.947 -8.784 18.288 1.00 78.62 95 VAL A CA 1
ATOM 733 C C . VAL A 1 95 ? -17.126 -10.255 17.910 1.00 78.62 95 VAL A C 1
ATOM 735 O O . VAL A 1 95 ? -17.765 -10.569 16.904 1.00 78.62 95 VAL A O 1
ATOM 738 N N . ARG A 1 96 ? -16.541 -11.162 18.693 1.00 73.62 96 ARG A N 1
ATOM 739 C CA . ARG A 1 96 ? -16.709 -12.613 18.574 1.00 73.62 96 ARG A CA 1
ATOM 740 C C . ARG A 1 96 ? -18.098 -13.044 19.046 1.00 73.62 96 ARG A C 1
ATOM 742 O O . ARG A 1 96 ? -18.839 -12.300 19.684 1.00 73.62 96 ARG A O 1
ATOM 749 N N . SER A 1 97 ? -18.450 -14.291 18.740 1.00 69.12 97 SER A N 1
ATOM 750 C CA . SER A 1 97 ? -19.754 -14.893 19.055 1.00 69.12 97 SER A CA 1
ATOM 751 C C . SER A 1 97 ? -20.094 -14.971 20.548 1.00 69.12 97 SER A C 1
ATOM 753 O O . SER A 1 97 ? -21.255 -15.197 20.892 1.00 69.12 97 SER A O 1
ATOM 755 N N . ASP A 1 98 ? -19.093 -14.840 21.412 1.00 66.88 98 ASP A N 1
ATOM 756 C CA . ASP A 1 98 ? -19.174 -14.826 22.874 1.00 66.88 98 ASP A CA 1
ATOM 757 C C . ASP A 1 98 ? -19.208 -13.404 23.467 1.00 66.88 98 ASP A C 1
ATOM 759 O O . ASP A 1 98 ? -19.400 -13.258 24.671 1.00 66.88 98 ASP A O 1
ATOM 763 N N . GLY A 1 99 ? -19.081 -12.360 22.639 1.00 67.06 99 GLY A N 1
ATOM 764 C CA . GLY A 1 99 ? -19.030 -10.966 23.082 1.00 67.06 99 GLY A CA 1
ATOM 765 C C . GLY A 1 99 ? -17.616 -10.408 23.290 1.00 67.06 99 GLY A C 1
ATOM 766 O O . GLY A 1 99 ? -17.495 -9.216 23.575 1.00 67.06 99 GLY A O 1
ATOM 767 N N . ALA A 1 100 ? -16.563 -11.217 23.114 1.00 73.44 100 ALA A N 1
ATOM 768 C CA . ALA A 1 100 ? -15.171 -10.768 23.208 1.00 73.44 100 ALA A CA 1
ATOM 769 C C . ALA A 1 100 ? -14.767 -9.912 21.998 1.00 73.44 100 ALA A C 1
ATOM 771 O O . ALA A 1 100 ? -15.266 -10.118 20.888 1.00 73.44 100 ALA A O 1
ATOM 772 N N . VAL A 1 101 ? -13.851 -8.963 22.166 1.00 81.06 101 VAL A N 1
ATOM 773 C CA . VAL A 1 101 ? -13.443 -8.062 21.083 1.00 81.06 101 VAL A CA 1
ATOM 774 C C . VAL A 1 101 ? -12.386 -8.752 20.217 1.00 81.06 101 VAL A C 1
ATOM 776 O O . VAL A 1 101 ? -11.324 -9.152 20.671 1.00 81.06 101 VAL A O 1
ATOM 779 N N . ALA A 1 102 ? -12.686 -8.942 18.933 1.00 78.69 102 ALA A N 1
ATOM 780 C CA . ALA A 1 102 ? -11.745 -9.507 17.964 1.00 78.69 102 ALA A CA 1
ATOM 781 C C . ALA A 1 102 ? -10.822 -8.439 17.365 1.00 78.69 102 ALA A C 1
ATOM 783 O O . ALA A 1 102 ? -9.688 -8.735 16.997 1.00 78.69 102 ALA A O 1
ATOM 784 N N . TYR A 1 103 ? -11.338 -7.221 17.210 1.00 78.44 103 TYR A N 1
ATOM 785 C CA . TYR A 1 103 ? -10.614 -6.071 16.684 1.00 78.44 103 TYR A CA 1
ATOM 786 C C . TYR A 1 103 ? -11.339 -4.791 17.097 1.00 78.44 103 TYR A C 1
ATOM 788 O O . TYR A 1 103 ? -12.564 -4.730 17.004 1.00 78.44 103 TYR A O 1
ATOM 796 N N . ALA A 1 104 ? -10.604 -3.756 17.489 1.00 79.44 104 ALA A N 1
ATOM 797 C CA . ALA A 1 104 ? -11.143 -2.420 17.700 1.00 79.44 104 ALA A CA 1
ATOM 798 C C . ALA A 1 104 ? -10.261 -1.390 16.987 1.00 79.44 104 ALA A C 1
ATOM 800 O O . ALA A 1 104 ? -9.035 -1.455 17.053 1.00 79.44 104 ALA A O 1
ATOM 801 N N . SER A 1 105 ? -10.892 -0.455 16.274 1.00 78.00 105 SER A N 1
ATOM 802 C CA . SER A 1 105 ? -10.182 0.631 15.596 1.00 78.00 105 SER A CA 1
ATOM 803 C C . SER A 1 105 ? -9.473 1.540 16.617 1.00 78.00 105 SER A C 1
ATOM 805 O O . SER A 1 105 ? -10.077 1.859 17.644 1.00 78.00 105 SER A O 1
ATOM 807 N N . PRO A 1 106 ? -8.257 2.045 16.326 1.00 76.06 106 PRO A N 1
ATOM 808 C CA . PRO A 1 106 ? -7.548 2.997 17.189 1.00 76.06 106 PRO A CA 1
ATOM 809 C C . PRO A 1 106 ? -8.352 4.267 17.513 1.00 76.06 106 PRO A C 1
ATOM 811 O O . PRO A 1 106 ? -8.200 4.850 18.586 1.00 76.06 106 PRO A O 1
ATOM 814 N N . ASN A 1 107 ? -9.262 4.673 16.620 1.00 74.38 107 ASN A N 1
ATOM 815 C CA . ASN A 1 107 ? -10.119 5.846 16.824 1.00 74.38 107 ASN A CA 1
ATOM 816 C C . ASN A 1 107 ? -11.163 5.698 17.915 1.00 74.38 107 ASN A C 1
ATOM 818 O O . ASN A 1 107 ? -11.778 6.688 18.311 1.00 74.38 107 ASN A O 1
ATOM 822 N N . LEU A 1 108 ? -11.339 4.490 18.443 1.00 77.94 108 LEU A N 1
ATOM 823 C CA . LEU A 1 108 ? -12.145 4.258 19.627 1.00 77.94 108 LEU A CA 1
ATOM 824 C C . LEU A 1 108 ? -11.676 5.128 20.805 1.00 77.94 108 LEU A C 1
ATOM 826 O O . LEU A 1 108 ? -12.513 5.698 21.504 1.00 77.94 108 LEU A O 1
ATOM 830 N N . THR A 1 109 ? -10.363 5.314 20.974 1.00 80.50 109 THR A N 1
ATOM 831 C CA . THR A 1 109 ? -9.810 6.173 22.031 1.00 80.50 109 THR A CA 1
ATOM 832 C C . THR A 1 109 ? -10.192 7.631 21.812 1.00 80.50 109 THR A C 1
ATOM 834 O O . THR A 1 109 ? -10.604 8.308 22.750 1.00 80.50 109 THR A O 1
ATOM 837 N N . ALA A 1 110 ? -10.109 8.114 20.572 1.00 75.19 110 ALA A N 1
ATOM 838 C CA . ALA A 1 110 ? -10.448 9.494 20.235 1.00 75.19 110 ALA A CA 1
ATOM 839 C C . ALA A 1 110 ? -11.956 9.784 20.357 1.00 75.19 110 ALA A C 1
ATOM 841 O O . ALA A 1 110 ? -12.336 10.879 20.763 1.00 75.19 110 ALA A O 1
ATOM 842 N N . LEU A 1 111 ? -12.811 8.812 20.020 1.00 77.06 111 LEU A N 1
ATOM 843 C CA . LEU A 1 111 ? -14.267 8.989 19.979 1.00 77.06 111 LEU A CA 1
ATOM 844 C C . LEU A 1 111 ? -14.966 8.658 21.302 1.00 77.06 111 LEU A C 1
ATOM 846 O O . LEU A 1 111 ? -15.927 9.328 21.670 1.00 77.06 111 LEU A O 1
ATOM 850 N N . LEU A 1 112 ? -14.514 7.619 22.005 1.00 79.06 112 LEU A N 1
ATOM 851 C CA . LEU A 1 112 ? -15.160 7.096 23.214 1.00 79.06 112 LEU A CA 1
ATOM 852 C C . LEU A 1 112 ? -14.285 7.222 24.470 1.00 79.06 112 LEU A C 1
ATOM 854 O O . LEU A 1 112 ? -14.772 6.949 25.565 1.00 79.06 112 LEU A O 1
ATOM 858 N N . GLY A 1 113 ? -13.015 7.628 24.345 1.00 81.06 113 GLY A N 1
ATOM 859 C CA . GLY A 1 113 ? -12.089 7.744 25.480 1.00 81.06 113 GLY A CA 1
ATOM 860 C C . GLY A 1 113 ? -11.655 6.396 26.062 1.00 81.06 113 GLY A C 1
ATOM 861 O O . GLY A 1 113 ? -11.192 6.333 27.201 1.00 81.06 113 GLY A O 1
ATOM 862 N N . VAL A 1 114 ? -11.849 5.308 25.314 1.00 81.56 114 VAL A N 1
ATOM 863 C CA . VAL A 1 114 ? -11.563 3.939 25.753 1.00 81.56 114 VAL A CA 1
ATOM 864 C C . VAL A 1 114 ? -10.407 3.389 24.940 1.00 81.56 114 VAL A C 1
ATOM 866 O O . VAL A 1 114 ? -10.440 3.451 23.716 1.00 81.56 114 VAL A O 1
ATOM 869 N N . ASP A 1 115 ? -9.417 2.836 25.634 1.00 81.06 115 ASP A N 1
ATOM 870 C CA . ASP A 1 115 ? -8.295 2.152 25.005 1.00 81.06 115 ASP A CA 1
ATOM 871 C C . ASP A 1 115 ? -8.767 0.825 24.373 1.00 81.06 115 ASP A C 1
ATOM 873 O O . ASP A 1 115 ? -9.330 -0.008 25.097 1.00 81.06 115 ASP A O 1
ATOM 877 N N . PRO A 1 116 ? -8.594 0.620 23.052 1.00 76.69 116 PRO A N 1
ATOM 878 C CA . PRO A 1 116 ? -9.006 -0.604 22.374 1.00 76.69 116 PRO A CA 1
ATOM 879 C C . PRO A 1 116 ? -8.334 -1.864 22.931 1.00 76.69 116 PRO A C 1
ATOM 881 O O . PRO A 1 116 ? -8.991 -2.903 22.977 1.00 76.69 116 PRO A O 1
ATOM 884 N N . ASP A 1 117 ? -7.089 -1.777 23.409 1.00 76.94 117 ASP A N 1
ATOM 885 C CA . ASP A 1 117 ? -6.365 -2.934 23.957 1.00 76.94 117 ASP A CA 1
ATOM 886 C C . ASP A 1 117 ? -6.906 -3.350 25.339 1.00 76.94 117 ASP A C 1
ATOM 888 O O . ASP A 1 117 ? -6.883 -4.524 25.702 1.00 76.94 117 ASP A O 1
ATOM 892 N N . GLY A 1 118 ? -7.482 -2.404 26.088 1.00 73.44 118 GLY A N 1
ATOM 893 C CA . GLY A 1 118 ? -8.094 -2.642 27.400 1.00 73.44 118 GLY A CA 1
ATOM 894 C C . GLY A 1 118 ? -9.565 -3.069 27.351 1.00 73.44 118 GLY A C 1
ATOM 895 O O . GLY A 1 118 ? -10.199 -3.213 28.399 1.00 73.44 118 GLY A O 1
ATOM 896 N N . LEU A 1 119 ? -10.154 -3.234 26.161 1.00 75.38 119 LEU A N 1
ATOM 897 C CA . LEU A 1 119 ? -11.567 -3.602 26.025 1.00 75.38 119 LEU A CA 1
ATOM 898 C C . LEU A 1 119 ? -11.862 -5.022 26.508 1.00 75.38 119 LEU A C 1
ATOM 900 O O . LEU A 1 119 ? -12.888 -5.234 27.155 1.00 75.38 119 LEU A O 1
ATOM 904 N N . ASP A 1 120 ? -10.986 -5.982 26.219 1.00 69.75 120 ASP A N 1
ATOM 905 C CA . ASP A 1 120 ? -11.184 -7.371 26.648 1.00 69.75 120 ASP A CA 1
ATOM 906 C C . ASP A 1 120 ? -11.098 -7.503 28.179 1.00 69.75 120 ASP A C 1
ATOM 908 O O . ASP A 1 120 ? -11.879 -8.237 28.783 1.00 69.75 120 ASP A O 1
ATOM 912 N N . GLU A 1 121 ? -10.243 -6.711 28.834 1.00 65.62 121 GLU A N 1
ATOM 913 C CA . GLU A 1 121 ? -10.116 -6.677 30.300 1.00 65.62 121 GLU A CA 1
ATOM 914 C C . GLU A 1 121 ? -11.364 -6.111 30.996 1.00 65.62 121 GLU A C 1
ATOM 916 O O . GLU A 1 121 ? -11.656 -6.442 32.146 1.00 65.62 121 GLU A O 1
ATOM 921 N N . ARG A 1 122 ? -12.132 -5.277 30.289 1.00 63.03 122 ARG A N 1
ATOM 922 C CA . ARG A 1 122 ? -13.371 -4.656 30.777 1.00 63.03 122 ARG A CA 1
ATOM 923 C C . ARG A 1 122 ? -14.619 -5.481 30.471 1.00 63.03 122 ARG A C 1
ATOM 925 O O . ARG A 1 122 ? -15.710 -4.957 30.613 1.00 63.03 122 ARG A O 1
ATOM 932 N N . GLY A 1 123 ? -14.500 -6.732 30.025 1.00 68.19 123 GLY A N 1
ATOM 933 C CA . GLY A 1 123 ? -15.668 -7.543 29.650 1.00 68.19 123 GLY A CA 1
ATOM 934 C C . GLY A 1 123 ? -16.230 -7.224 28.257 1.00 68.19 123 GLY A C 1
ATOM 935 O O . GLY A 1 123 ? -17.371 -7.575 27.950 1.00 68.19 123 GLY A O 1
ATOM 936 N N . GLY A 1 124 ? -15.434 -6.579 27.400 1.00 74.94 124 GLY A N 1
ATOM 937 C CA . GLY A 1 124 ? -15.747 -6.328 25.998 1.00 74.94 124 GLY A CA 1
ATOM 938 C C . GLY A 1 124 ? -16.701 -5.154 25.758 1.00 74.94 124 GLY A C 1
ATOM 939 O O . GLY A 1 124 ? -16.955 -4.307 26.613 1.00 74.94 124 GLY A O 1
ATOM 940 N N . LEU A 1 125 ? -17.260 -5.091 24.546 1.00 77.00 125 LEU A N 1
ATOM 941 C CA . LEU A 1 125 ? -18.085 -3.964 24.084 1.00 77.00 125 LEU A CA 1
ATOM 942 C C . LEU A 1 125 ? -19.370 -3.757 24.914 1.00 77.00 125 LEU A C 1
ATOM 944 O O . LEU A 1 125 ? -19.866 -2.636 25.022 1.00 77.00 125 LEU A O 1
ATOM 948 N N . ILE A 1 126 ? -19.917 -4.823 25.509 1.00 78.75 126 ILE A N 1
ATOM 949 C CA . ILE A 1 126 ? -21.153 -4.771 26.308 1.00 78.75 126 ILE A CA 1
ATOM 950 C C . ILE A 1 126 ? -20.989 -3.913 27.561 1.00 78.75 126 ILE A C 1
ATOM 952 O O . ILE A 1 126 ? -21.958 -3.296 28.007 1.00 78.75 126 ILE A O 1
ATOM 956 N N . ASP A 1 127 ? -19.780 -3.813 28.100 1.00 79.12 127 ASP A N 1
ATOM 957 C CA . ASP A 1 127 ? -19.553 -3.046 29.316 1.00 79.12 127 ASP A CA 1
ATOM 958 C C . ASP A 1 127 ? -19.568 -1.533 29.091 1.00 79.12 127 ASP A C 1
ATOM 960 O O . ASP A 1 127 ? -19.939 -0.786 30.002 1.00 79.12 127 ASP A O 1
ATOM 964 N N . LEU A 1 128 ? -19.320 -1.095 27.852 1.00 79.06 128 LEU A N 1
ATOM 965 C CA . LEU A 1 128 ? -19.538 0.283 27.407 1.00 79.06 128 LEU A CA 1
ATOM 966 C C . LEU A 1 128 ? -21.023 0.619 27.216 1.00 79.06 128 LEU A C 1
ATOM 968 O O . LEU A 1 128 ? -21.404 1.790 27.235 1.00 79.06 128 LEU A O 1
ATOM 972 N N . VAL A 1 129 ? -21.882 -0.392 27.059 1.00 81.75 129 VAL A N 1
ATOM 973 C CA . VAL A 1 129 ? -23.330 -0.191 27.010 1.00 81.75 129 VAL A CA 1
ATOM 974 C C . VAL A 1 129 ? -23.843 0.062 28.425 1.00 81.75 129 VAL A C 1
ATOM 976 O O . VAL A 1 129 ? -23.556 -0.671 29.378 1.00 81.75 129 VAL A O 1
ATOM 979 N N . ARG A 1 130 ? -24.662 1.107 28.559 1.00 81.31 130 ARG A N 1
ATOM 980 C CA . ARG A 1 130 ? -25.296 1.487 29.822 1.00 81.31 130 ARG A CA 1
ATOM 981 C C . ARG A 1 130 ? -26.010 0.285 30.453 1.00 81.31 130 ARG A C 1
ATOM 983 O O . ARG A 1 130 ? -26.730 -0.442 29.772 1.00 81.31 130 ARG A O 1
ATOM 990 N N . HIS A 1 131 ? -25.855 0.094 31.766 1.00 83.12 131 HIS A N 1
ATOM 991 C CA . HIS A 1 131 ? -26.219 -1.156 32.455 1.00 83.12 131 HIS A CA 1
ATOM 992 C C . HIS A 1 131 ? -27.663 -1.637 32.209 1.00 83.12 131 HIS A C 1
ATOM 994 O O . HIS A 1 131 ? -27.905 -2.835 32.067 1.00 83.12 131 HIS A O 1
ATOM 1000 N N . ALA A 1 132 ? -28.632 -0.724 32.131 1.00 85.88 132 ALA A N 1
ATOM 1001 C CA . ALA A 1 132 ? -30.033 -1.082 31.891 1.00 85.88 132 ALA A CA 1
ATOM 1002 C C . ALA A 1 132 ? -30.314 -1.554 30.448 1.00 85.88 132 ALA A C 1
ATOM 1004 O O . ALA A 1 132 ? -31.309 -2.235 30.211 1.00 85.88 132 ALA A O 1
ATOM 1005 N N . ASP A 1 133 ? -29.425 -1.245 29.503 1.00 85.50 133 ASP A N 1
ATOM 1006 C CA . ASP A 1 133 ? -29.576 -1.551 28.079 1.00 85.50 133 ASP A CA 1
ATOM 1007 C C . ASP A 1 133 ? -28.712 -2.748 27.628 1.00 85.50 133 ASP A C 1
ATOM 1009 O O . ASP A 1 133 ? -28.919 -3.285 26.538 1.00 85.50 133 ASP A O 1
ATOM 1013 N N . ARG A 1 134 ? -27.812 -3.255 28.488 1.00 84.75 134 ARG A N 1
ATOM 1014 C CA . ARG A 1 134 ? -26.937 -4.413 28.199 1.00 84.75 134 ARG A CA 1
ATOM 1015 C C . ARG A 1 134 ? -27.712 -5.657 27.760 1.00 84.75 134 ARG A C 1
ATOM 1017 O O . ARG A 1 134 ? -27.325 -6.320 26.801 1.00 84.75 134 ARG A O 1
ATOM 1024 N N . ARG A 1 135 ? -28.846 -5.949 28.411 1.00 82.31 135 ARG A N 1
ATOM 1025 C CA . ARG A 1 135 ? -29.691 -7.109 28.067 1.00 82.31 135 ARG A CA 1
ATOM 1026 C C . ARG A 1 135 ? -30.244 -7.010 26.641 1.00 82.31 135 ARG A C 1
ATOM 1028 O O . ARG A 1 135 ? -30.185 -7.984 25.899 1.00 82.31 135 ARG A O 1
ATOM 1035 N N . ARG A 1 136 ? -30.693 -5.818 26.230 1.00 83.81 136 ARG A N 1
ATOM 1036 C CA . ARG A 1 136 ? -31.163 -5.566 24.856 1.00 83.81 136 ARG A CA 1
ATOM 1037 C C . ARG A 1 136 ? -30.035 -5.695 23.833 1.00 83.81 136 ARG A C 1
ATOM 1039 O O . ARG A 1 136 ? -30.269 -6.223 22.750 1.00 83.81 136 ARG A O 1
ATOM 1046 N N . ALA A 1 137 ? -28.828 -5.240 24.169 1.00 82.38 137 ALA A N 1
ATOM 1047 C CA . ALA A 1 137 ? -27.663 -5.377 23.296 1.00 82.38 137 ALA A CA 1
ATOM 1048 C C . ALA A 1 137 ? -27.284 -6.854 23.079 1.00 82.38 137 ALA A C 1
ATOM 1050 O O . ALA A 1 137 ? -27.134 -7.285 21.937 1.00 82.38 137 ALA A O 1
ATOM 1051 N N . LEU A 1 138 ? -27.234 -7.658 24.146 1.00 81.12 138 LEU A N 1
ATOM 1052 C CA . LEU A 1 138 ? -26.980 -9.104 24.061 1.00 81.12 138 LEU A CA 1
ATOM 1053 C C . LEU A 1 138 ? -28.042 -9.838 23.226 1.00 81.12 138 LEU A C 1
ATOM 1055 O O . LEU A 1 138 ? -27.709 -10.672 22.385 1.00 81.12 138 LEU A O 1
ATOM 1059 N N . GLU A 1 139 ? -29.321 -9.503 23.405 1.00 83.94 139 GLU A N 1
ATOM 1060 C CA . GLU A 1 139 ? -30.415 -10.053 22.594 1.00 83.94 139 GLU A CA 1
ATOM 1061 C C . GLU A 1 139 ? -30.297 -9.664 21.111 1.00 83.94 139 GLU A C 1
ATOM 1063 O O . GLU A 1 139 ? -30.595 -10.471 20.227 1.00 83.94 139 GLU A O 1
ATOM 1068 N N . ALA A 1 140 ? -29.847 -8.443 20.809 1.00 82.56 140 ALA A N 1
ATOM 1069 C CA . ALA A 1 140 ? -29.592 -8.007 19.440 1.00 82.56 140 ALA A CA 1
ATOM 1070 C C . ALA A 1 140 ? -28.449 -8.805 18.792 1.00 82.56 140 ALA A C 1
ATOM 1072 O O . ALA A 1 140 ? -28.638 -9.327 17.692 1.00 82.56 140 ALA A O 1
ATOM 1073 N N . PHE A 1 141 ? -27.327 -8.997 19.492 1.00 77.69 141 PHE A N 1
ATOM 1074 C CA . PHE A 1 141 ? -26.224 -9.837 19.010 1.00 77.69 141 PHE A CA 1
ATOM 1075 C C . PHE A 1 141 ? -26.660 -11.291 18.782 1.00 77.69 141 PHE A C 1
ATOM 1077 O O . PHE A 1 141 ? -26.344 -11.890 17.753 1.00 77.69 141 PHE A O 1
ATOM 1084 N N . ALA A 1 142 ? -27.465 -11.849 19.690 1.00 80.19 142 ALA A N 1
ATOM 1085 C CA . ALA A 1 142 ? -27.979 -13.209 19.561 1.00 80.19 142 ALA A CA 1
ATOM 1086 C C . ALA A 1 142 ? -28.940 -13.398 18.371 1.00 80.19 142 ALA A C 1
ATOM 1088 O O . ALA A 1 142 ? -29.078 -14.525 17.889 1.00 80.19 142 ALA A O 1
ATOM 1089 N N . ARG A 1 143 ? -29.606 -12.332 17.900 1.00 80.81 143 ARG A N 1
ATOM 1090 C CA . ARG A 1 143 ? -30.464 -12.365 16.702 1.00 80.81 143 ARG A CA 1
ATOM 1091 C C . ARG A 1 143 ? -29.655 -12.394 15.413 1.00 80.81 143 ARG A C 1
ATOM 1093 O O . ARG A 1 143 ? -29.949 -13.232 14.571 1.00 80.81 143 ARG A O 1
ATOM 1100 N N . VAL A 1 144 ? -28.624 -11.555 15.296 1.00 78.06 144 VAL A N 1
ATOM 1101 C CA . VAL A 1 144 ? -27.717 -11.549 14.129 1.00 78.06 144 VAL A CA 1
ATOM 1102 C C . VAL A 1 144 ? -27.016 -12.901 13.974 1.00 78.06 144 VAL A C 1
ATOM 1104 O O . VAL A 1 144 ? -26.817 -13.373 12.868 1.00 78.06 144 VAL A O 1
ATOM 1107 N N . ARG A 1 145 ? -26.728 -13.593 15.083 1.00 66.19 145 ARG A N 1
ATOM 1108 C CA . ARG A 1 145 ? -26.162 -14.950 15.054 1.00 66.19 145 ARG A CA 1
ATOM 1109 C C . ARG A 1 145 ? -27.077 -16.009 14.409 1.00 66.19 145 ARG A C 1
ATOM 1111 O O . ARG A 1 145 ? -26.588 -17.079 14.069 1.00 66.19 145 ARG A O 1
ATOM 1118 N N . ARG A 1 146 ? -28.395 -15.781 14.322 1.00 60.44 146 ARG A N 1
ATOM 1119 C CA . ARG A 1 146 ? -29.359 -16.767 13.784 1.00 60.44 146 ARG A CA 1
ATOM 1120 C C . ARG A 1 146 ? -29.758 -16.528 12.325 1.00 60.44 146 ARG A C 1
ATOM 1122 O O . ARG A 1 146 ? -30.513 -17.345 11.803 1.00 60.44 146 ARG A O 1
ATOM 1129 N N . SER A 1 147 ? -29.322 -15.430 11.712 1.00 52.75 147 SER A N 1
ATOM 1130 C CA . SER A 1 147 ? -29.533 -15.129 10.288 1.00 52.75 147 SER A CA 1
ATOM 1131 C C . SER A 1 147 ? -28.324 -15.542 9.470 1.00 52.75 147 SER A C 1
ATOM 1133 O O . SER A 1 147 ? -28.533 -16.125 8.389 1.00 52.75 147 SER A O 1
#

Radius of gyration: 32.32 Å; chains: 1; bounding box: 66×28×84 Å

Secondary structure (DSSP, 8-state):
--------PPPHHHHHHHHHHHHHHHHHHHHHHHHTT-HHHHHHHHHHHHHHHHHHHHHHHHHHHHHHHHHHHHHHHHHHHHHHHHHSS---EEE-TTS-EEEE-THHHHHHS--GGGTTTTTSHHHHS-TTTHHHHHHHHHHHTT-

Foldseek 3Di:
DDDPPPPPPVPVVNVVVVVVVVVVCLVPPLVVCVVVVNVVVSVVVVVCVVVVVVVVVVVVVVVVVVVVVVVVVVVVVVVVVLCCLQVPLDKDWDADLQQATPDTGCCCCVNVVDGRVCQRVCVHPLNVPDPVCSVVVNVVSVVVVVD